Protein AF-A0A1Q7DY53-F1 (afdb_monomer)

Secondary structure (DSSP, 8-state):
-HHHHHHHHHHHHHS-SS--SSS----S-EEEEE--TTBTT-TTT---B-HHHHHHHHHHHHHHHTTS-EEEEE----SHHHHHHHHHHHHHHH-

Structure (mmCIF, N/CA/C/O backbone):
data_AF-A0A1Q7DY53-F1
#
_entry.id   AF-A0A1Q7DY53-F1
#
loop_
_atom_site.group_PDB
_atom_site.id
_atom_site.type_symbol
_atom_site.label_atom_id
_atom_site.label_alt_id
_atom_site.label_comp_id
_atom_site.label_asym_id
_atom_site.label_entity_id
_atom_site.label_seq_id
_atom_site.pdbx_PDB_ins_code
_atom_site.Cartn_x
_atom_site.Cartn_y
_atom_site.Cartn_z
_atom_site.occupancy
_atom_site.B_iso_or_equiv
_atom_site.auth_seq_id
_atom_site.auth_comp_id
_atom_site.auth_asym_id
_atom_site.auth_atom_id
_atom_site.pdbx_PDB_model_num
ATOM 1 N N . MET A 1 1 ? 14.558 6.561 2.929 1.00 60.69 1 MET A N 1
ATOM 2 C CA . MET A 1 1 ? 14.115 7.927 3.294 1.00 60.69 1 MET A CA 1
ATOM 3 C C . MET A 1 1 ? 12.596 7.978 3.316 1.00 60.69 1 MET A C 1
ATOM 5 O O . MET A 1 1 ? 12.049 8.094 4.397 1.00 60.69 1 MET A O 1
ATOM 9 N N . TYR A 1 2 ? 11.940 7.690 2.185 1.00 74.56 2 TYR A N 1
ATOM 10 C CA . TYR A 1 2 ? 10.478 7.681 2.013 1.00 74.56 2 TYR A CA 1
ATOM 11 C C . TYR A 1 2 ? 9.679 6.985 3.126 1.00 74.56 2 TYR A C 1
ATOM 13 O O . TYR A 1 2 ? 8.615 7.457 3.516 1.00 74.56 2 TYR A O 1
ATOM 21 N N . VAL A 1 3 ? 10.190 5.856 3.632 1.00 71.50 3 VAL A N 1
ATOM 22 C CA . VAL A 1 3 ? 9.439 4.972 4.527 1.00 71.50 3 VAL A CA 1
ATOM 23 C C . VAL A 1 3 ? 9.028 5.640 5.838 1.00 71.50 3 VAL A C 1
ATOM 25 O O . VAL A 1 3 ? 7.886 5.486 6.270 1.00 71.50 3 VAL A O 1
ATOM 28 N N . HIS A 1 4 ? 9.936 6.400 6.447 1.00 80.81 4 HIS A N 1
ATOM 29 C CA . HIS A 1 4 ? 9.664 7.081 7.711 1.00 80.81 4 HIS A CA 1
ATOM 30 C C . HIS A 1 4 ? 8.791 8.321 7.517 1.00 80.81 4 HIS A C 1
ATOM 32 O O . HIS A 1 4 ? 7.923 8.580 8.347 1.00 80.81 4 HIS A O 1
ATOM 38 N N . ASP A 1 5 ? 8.977 9.035 6.407 1.00 86.81 5 ASP A N 1
ATOM 39 C CA . ASP A 1 5 ? 8.268 10.285 6.132 1.00 86.81 5 ASP A CA 1
ATOM 40 C C . ASP A 1 5 ? 6.765 10.049 5.924 1.00 86.81 5 ASP A C 1
ATOM 42 O O . ASP A 1 5 ? 5.946 10.802 6.450 1.00 86.81 5 ASP A O 1
ATOM 46 N N . LEU A 1 6 ? 6.385 8.962 5.234 1.00 87.25 6 LEU A N 1
ATOM 47 C CA . LEU A 1 6 ? 4.973 8.604 5.050 1.00 87.25 6 LEU A CA 1
ATOM 48 C C . LEU A 1 6 ? 4.278 8.332 6.390 1.00 87.25 6 LEU A C 1
ATOM 50 O O . LEU A 1 6 ? 3.194 8.853 6.640 1.00 87.25 6 LEU A O 1
ATOM 54 N N . LEU A 1 7 ? 4.890 7.517 7.254 1.00 88.69 7 LEU A N 1
ATOM 55 C CA . LEU A 1 7 ? 4.283 7.162 8.537 1.00 88.69 7 LEU A CA 1
ATOM 56 C C . LEU A 1 7 ? 4.208 8.366 9.476 1.00 88.69 7 LEU A C 1
ATOM 58 O O . LEU A 1 7 ? 3.197 8.533 10.147 1.00 88.69 7 LEU A O 1
ATOM 62 N N . ALA A 1 8 ? 5.218 9.238 9.467 1.00 88.62 8 ALA A N 1
ATOM 63 C CA . ALA A 1 8 ? 5.171 10.488 10.217 1.00 88.62 8 ALA A CA 1
ATOM 64 C C . ALA A 1 8 ? 4.025 11.398 9.743 1.00 88.62 8 ALA A C 1
ATOM 66 O O . ALA A 1 8 ? 3.344 11.995 10.570 1.00 88.62 8 ALA A O 1
ATOM 67 N N . ALA A 1 9 ? 3.774 11.474 8.431 1.00 86.62 9 ALA A N 1
ATOM 68 C CA . ALA A 1 9 ? 2.647 12.231 7.889 1.00 86.62 9 ALA A CA 1
ATOM 69 C C . ALA A 1 9 ? 1.288 11.628 8.288 1.00 86.62 9 ALA A C 1
ATOM 71 O O . ALA A 1 9 ? 0.360 12.369 8.598 1.00 86.62 9 ALA A O 1
ATOM 72 N N . VAL A 1 10 ? 1.172 10.296 8.323 1.00 86.62 10 VAL A N 1
ATOM 73 C CA . VAL A 1 10 ? -0.034 9.604 8.812 1.00 86.62 10 VAL A CA 1
ATOM 74 C C . VAL A 1 10 ? -0.255 9.877 10.298 1.00 86.62 10 VAL A C 1
ATOM 76 O O . VAL A 1 10 ? -1.370 10.207 10.695 1.00 86.62 10 VAL A O 1
ATOM 79 N N . ASP A 1 11 ? 0.801 9.778 11.107 1.00 86.44 11 ASP A N 1
ATOM 80 C CA . ASP A 1 11 ? 0.744 10.039 12.545 1.00 86.44 11 ASP A CA 1
ATOM 81 C C . ASP A 1 11 ? 0.365 11.511 12.813 1.00 86.44 11 ASP A C 1
ATOM 83 O O . ASP A 1 11 ? -0.467 11.782 13.676 1.00 86.44 11 ASP A O 1
ATOM 87 N N . ALA A 1 12 ? 0.898 12.454 12.028 1.00 84.81 12 ALA A N 1
ATOM 88 C CA . ALA A 1 12 ? 0.529 13.868 12.095 1.00 84.81 12 ALA A CA 1
ATOM 89 C C . ALA A 1 12 ? -0.927 14.120 11.671 1.00 84.81 12 ALA A C 1
ATOM 91 O O . ALA A 1 12 ? -1.621 14.876 12.332 1.00 84.81 12 ALA A O 1
ATOM 92 N N . ALA A 1 13 ? -1.419 13.458 10.620 1.00 81.00 13 ALA A N 1
ATOM 93 C CA . ALA A 1 13 ? -2.814 13.585 10.191 1.00 81.00 13 ALA A CA 1
ATOM 94 C C . ALA A 1 13 ? -3.812 12.982 11.200 1.00 81.00 13 ALA A C 1
ATOM 96 O O . ALA A 1 13 ? -4.962 13.410 11.265 1.00 81.00 13 ALA A O 1
ATOM 97 N N . ALA A 1 14 ? -3.389 11.980 11.975 1.00 79.06 14 ALA A N 1
ATOM 98 C CA . ALA A 1 14 ? -4.182 11.398 13.057 1.00 79.06 14 ALA A CA 1
ATOM 99 C C . ALA A 1 14 ? -4.106 12.213 14.364 1.00 79.06 14 ALA A C 1
ATOM 101 O O . ALA A 1 14 ? -4.994 12.107 15.216 1.00 79.06 14 ALA A O 1
ATOM 102 N N . ALA A 1 15 ? -3.059 13.024 14.535 1.00 75.62 15 ALA A N 1
ATOM 103 C CA . ALA A 1 15 ? -2.945 13.977 15.626 1.00 75.62 15 ALA A CA 1
ATOM 104 C C . ALA A 1 15 ? -3.864 15.177 15.338 1.00 75.62 15 ALA A C 1
ATOM 106 O O . ALA A 1 15 ? -3.593 16.000 14.475 1.00 75.62 15 ALA A O 1
ATOM 107 N N . ASP A 1 16 ? -4.990 15.241 16.042 1.00 66.19 16 ASP A N 1
ATOM 108 C CA . ASP A 1 16 ? -5.969 16.327 15.944 1.00 66.19 16 ASP A CA 1
ATOM 109 C C . ASP A 1 16 ? -5.311 17.691 16.244 1.00 66.19 16 ASP A C 1
ATOM 111 O O . ASP A 1 16 ? -4.828 17.909 17.358 1.00 66.19 16 ASP A O 1
ATOM 115 N N . GLU A 1 17 ? -5.257 18.603 15.265 1.00 58.16 17 GLU A N 1
ATOM 116 C CA . GLU A 1 17 ? -4.734 19.965 15.470 1.00 58.16 17 GLU A CA 1
ATOM 117 C C . GLU A 1 17 ? -5.810 20.947 15.985 1.00 58.16 17 GLU A C 1
ATOM 119 O O . GLU A 1 17 ? -5.461 22.037 16.444 1.00 58.16 17 GLU A O 1
ATOM 124 N N . GLU A 1 18 ? -7.107 20.593 15.979 1.00 56.00 18 GLU A N 1
ATOM 125 C CA . GLU A 1 18 ? -8.198 21.572 16.166 1.00 56.00 18 GLU A CA 1
ATOM 126 C C . GLU A 1 18 ? -9.261 21.211 17.228 1.00 56.00 18 GLU A C 1
ATOM 128 O O . GLU A 1 18 ? -10.053 22.077 17.614 1.00 56.00 18 GLU A O 1
ATOM 133 N N . GLY A 1 19 ? -9.255 20.005 17.802 1.00 48.41 19 GLY A N 1
ATOM 134 C CA . GLY A 1 19 ? -10.163 19.602 18.882 1.00 48.41 19 GLY A CA 1
ATOM 135 C C . GLY A 1 19 ? -9.435 19.205 20.166 1.00 48.41 19 GLY A C 1
ATOM 136 O O . GLY A 1 19 ? -8.865 18.130 20.252 1.00 48.41 19 GLY A O 1
ATOM 137 N N . GLY A 1 20 ? -9.493 20.027 21.220 1.00 42.19 20 GLY A N 1
ATOM 138 C CA . GLY A 1 20 ? -8.872 19.769 22.536 1.00 42.19 20 GLY A CA 1
ATOM 139 C C . GLY A 1 20 ? -9.468 18.609 23.361 1.00 42.19 20 GLY A C 1
ATOM 140 O O . GLY A 1 20 ? -9.722 18.779 24.555 1.00 42.19 20 GLY A O 1
ATOM 141 N N . GLY A 1 21 ? -9.713 17.448 22.751 1.00 49.94 21 GLY A N 1
ATOM 142 C CA . GLY A 1 21 ? -10.045 16.183 23.402 1.00 49.94 21 GLY A CA 1
ATOM 143 C C . GLY A 1 21 ? -8.833 15.247 23.468 1.00 49.94 21 GLY A C 1
ATOM 144 O O . GLY A 1 21 ? -7.941 15.301 22.633 1.00 49.94 21 GLY A O 1
ATOM 145 N N . ALA A 1 22 ? -8.790 14.365 24.467 1.00 54.72 2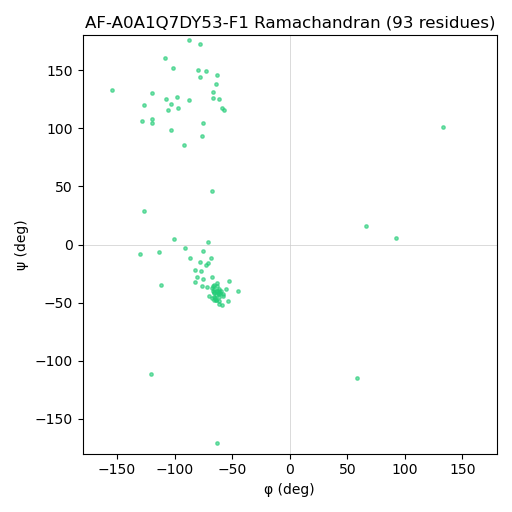2 ALA A N 1
ATOM 146 C CA . ALA A 1 22 ? -7.679 13.428 24.693 1.00 54.72 22 ALA A CA 1
ATOM 147 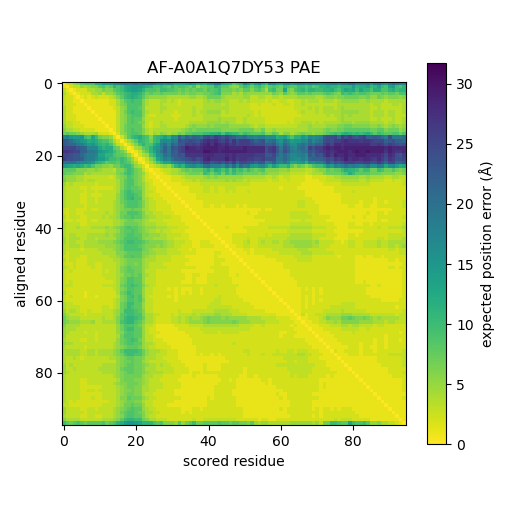C C . ALA A 1 22 ? -7.576 12.283 23.655 1.00 54.72 22 ALA A C 1
ATOM 149 O O . AL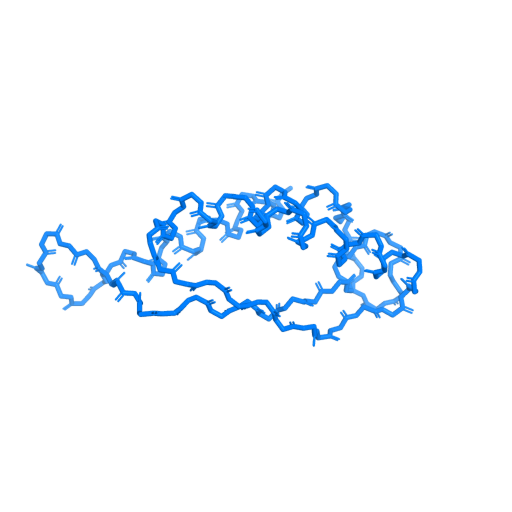A A 1 22 ? -6.712 11.417 23.781 1.00 54.72 22 ALA A O 1
ATOM 150 N N . ASP A 1 23 ? -8.450 12.277 22.650 1.00 61.03 23 ASP A N 1
ATOM 151 C CA . ASP A 1 23 ? -8.573 11.271 21.602 1.00 61.03 23 ASP A CA 1
ATOM 152 C C . ASP A 1 23 ? -8.549 12.005 20.258 1.00 61.03 23 ASP A C 1
ATOM 154 O O . ASP A 1 23 ? -9.522 12.678 19.934 1.00 61.03 23 ASP A O 1
ATOM 158 N N . GLY A 1 24 ? -7.445 11.919 19.509 1.00 70.50 24 GLY A N 1
ATOM 159 C CA . GLY A 1 24 ? -7.305 12.597 18.214 1.00 70.50 24 GLY A CA 1
ATOM 160 C C . GLY A 1 24 ? -8.302 12.127 17.139 1.00 70.50 24 GLY A C 1
ATOM 161 O O . GLY A 1 24 ? -9.220 11.350 17.415 1.00 70.50 24 GLY A O 1
ATOM 162 N N . TRP A 1 25 ? -8.120 12.559 15.886 1.00 78.12 25 TRP A N 1
ATOM 163 C CA . TRP A 1 25 ? -9.022 12.197 14.789 1.00 78.12 25 TRP A CA 1
ATOM 164 C C . TRP A 1 25 ? -9.045 10.676 14.567 1.00 78.12 25 TRP A C 1
ATOM 166 O O . TRP A 1 25 ? -8.012 10.036 14.364 1.00 78.12 25 TRP A O 1
ATOM 176 N N . ARG A 1 26 ? -10.244 10.081 14.603 1.00 81.50 26 ARG A N 1
ATOM 177 C CA . ARG A 1 26 ? -10.463 8.638 14.416 1.00 81.50 26 ARG A CA 1
ATOM 178 C C . ARG A 1 26 ? -11.364 8.396 13.201 1.00 81.50 26 ARG A C 1
ATOM 180 O O . ARG A 1 26 ? -12.569 8.612 13.314 1.00 81.50 26 ARG A O 1
ATOM 187 N N . PRO A 1 27 ? -10.820 7.956 12.054 1.00 86.69 27 PRO A N 1
ATOM 188 C CA . PRO A 1 27 ? -11.636 7.652 10.884 1.00 86.69 27 PRO A CA 1
ATOM 189 C C . PRO A 1 27 ? -12.447 6.365 11.065 1.00 86.69 27 PRO A C 1
ATOM 191 O O . PRO A 1 27 ? -11.979 5.406 11.675 1.00 86.69 27 PRO A O 1
ATOM 194 N N . ASP A 1 28 ? -13.621 6.305 10.435 1.00 93.06 28 ASP A N 1
ATOM 195 C CA . ASP A 1 28 ? -14.409 5.069 10.304 1.00 93.06 28 ASP A CA 1
ATOM 196 C C . ASP A 1 28 ? -13.868 4.127 9.210 1.00 93.06 28 ASP A C 1
ATOM 198 O O . ASP A 1 28 ? -14.255 2.962 9.138 1.00 93.06 28 ASP A O 1
ATOM 202 N N . LEU A 1 29 ? -12.992 4.629 8.332 1.00 92.38 29 LEU A N 1
ATOM 203 C CA . LEU A 1 29 ? -12.395 3.907 7.208 1.00 92.38 29 LEU A CA 1
ATOM 204 C C . LE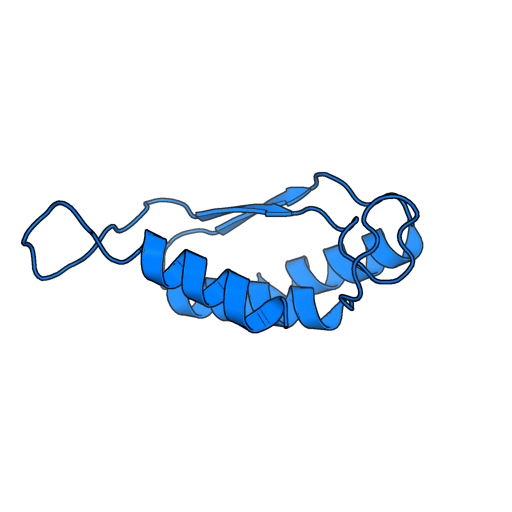U A 1 29 ? -11.046 4.533 6.834 1.00 92.38 29 LEU A C 1
ATOM 206 O O . LEU A 1 29 ? -10.965 5.744 6.632 1.00 92.38 29 LEU A O 1
ATOM 210 N N . LEU A 1 30 ? -10.015 3.706 6.649 1.00 92.31 30 LEU A N 1
ATOM 211 C CA . LEU A 1 30 ? -8.763 4.116 6.015 1.00 92.31 30 LEU A CA 1
ATOM 212 C C . LEU A 1 30 ? -8.780 3.730 4.531 1.00 92.31 30 LEU A C 1
ATOM 214 O O . LEU A 1 30 ? -8.820 2.548 4.181 1.00 92.31 30 LEU A O 1
ATOM 218 N N . LEU A 1 31 ? -8.716 4.732 3.657 1.00 94.88 31 LEU A N 1
ATOM 219 C CA . LEU A 1 31 ? -8.638 4.553 2.210 1.00 94.88 31 LEU A CA 1
ATOM 220 C C . LEU A 1 31 ? -7.202 4.795 1.732 1.00 94.88 31 LEU A C 1
ATOM 222 O O . LEU A 1 31 ? -6.671 5.887 1.917 1.00 94.88 31 LEU A O 1
ATOM 226 N N . ILE A 1 32 ? -6.580 3.797 1.105 1.00 94.00 32 ILE A N 1
ATOM 227 C CA . ILE A 1 32 ? -5.218 3.897 0.568 1.00 94.00 32 ILE A CA 1
ATOM 228 C C . ILE A 1 32 ? -5.298 4.001 -0.954 1.00 94.00 32 ILE A C 1
ATOM 230 O O . ILE A 1 32 ? -5.708 3.054 -1.622 1.00 94.00 32 ILE A O 1
ATOM 234 N N . SER A 1 33 ? -4.870 5.137 -1.499 1.00 96.06 33 SER A N 1
ATOM 235 C CA . SER A 1 33 ? -4.607 5.311 -2.932 1.00 96.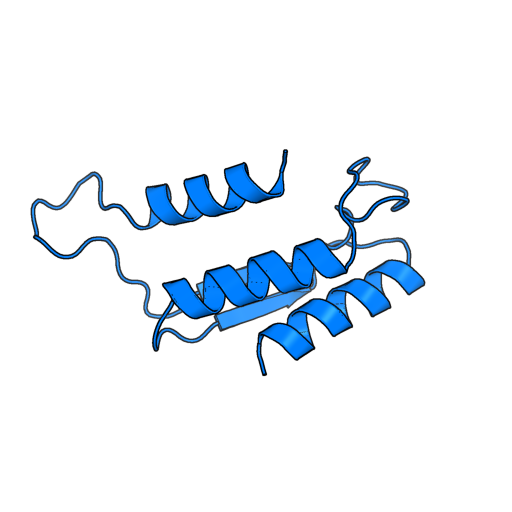06 33 SER A CA 1
ATOM 236 C C . SER A 1 33 ? -3.265 4.626 -3.241 1.00 96.06 33 SER A C 1
ATOM 238 O O . SER A 1 33 ? -2.192 5.169 -2.982 1.00 96.06 33 SER A O 1
ATOM 240 N N . ALA A 1 34 ? -3.318 3.357 -3.655 1.00 96.44 34 ALA A N 1
ATOM 241 C CA . ALA A 1 34 ? -2.168 2.462 -3.760 1.00 96.44 34 ALA A CA 1
ATOM 242 C C . ALA A 1 34 ? -1.542 2.524 -5.164 1.00 96.44 34 ALA A C 1
ATOM 244 O O . ALA A 1 34 ? -1.852 1.716 -6.046 1.00 96.44 34 ALA A O 1
ATOM 245 N N . GLY A 1 35 ? -0.652 3.501 -5.356 1.00 97.44 35 GLY A N 1
ATOM 246 C CA . GLY A 1 35 ? 0.186 3.644 -6.548 1.00 97.44 35 GLY A CA 1
ATOM 247 C C . GLY A 1 35 ? 1.504 2.868 -6.443 1.00 97.44 35 GLY A C 1
ATOM 248 O O . GLY A 1 35 ? 2.295 3.069 -5.521 1.00 97.44 35 GLY A O 1
ATOM 249 N N . PHE A 1 36 ? 1.757 1.994 -7.417 1.00 98.06 36 PHE A N 1
ATOM 250 C CA . PHE A 1 36 ? 2.965 1.163 -7.514 1.00 98.06 36 PHE A CA 1
ATOM 251 C C . PHE A 1 36 ? 4.002 1.713 -8.498 1.00 98.06 36 PHE A C 1
ATOM 253 O O . PHE A 1 36 ? 5.034 1.084 -8.724 1.00 98.06 36 PHE A O 1
ATOM 260 N N . ASP A 1 37 ? 3.757 2.894 -9.062 1.00 97.75 37 ASP A N 1
ATOM 261 C CA . ASP A 1 37 ? 4.743 3.647 -9.843 1.00 97.75 37 ASP A CA 1
ATOM 262 C C . ASP A 1 37 ? 5.895 4.187 -8.984 1.00 97.75 37 ASP A C 1
ATOM 264 O O . ASP A 1 37 ? 6.948 4.562 -9.489 1.00 97.75 37 ASP A O 1
ATOM 268 N N . SER A 1 38 ? 5.737 4.129 -7.665 1.00 95.94 38 SER A N 1
ATOM 269 C CA . SER A 1 38 ? 6.777 4.391 -6.679 1.00 95.94 38 SER A CA 1
ATOM 270 C C . SER A 1 38 ? 7.815 3.261 -6.528 1.00 95.94 38 SER A C 1
ATOM 272 O O . SER A 1 38 ? 8.812 3.432 -5.823 1.00 95.94 38 SER A O 1
ATOM 274 N N . LEU A 1 39 ? 7.631 2.114 -7.194 1.00 97.19 39 LEU A N 1
ATOM 275 C CA . LEU A 1 39 ? 8.590 1.008 -7.155 1.00 97.19 39 LEU A CA 1
ATOM 276 C C . LEU A 1 39 ? 9.813 1.253 -8.057 1.00 97.19 39 LEU A C 1
ATOM 278 O O . LEU A 1 39 ? 9.713 1.796 -9.158 1.00 97.19 39 LEU A O 1
ATOM 282 N N . ALA A 1 40 ? 10.979 0.796 -7.601 1.00 97.38 40 ALA A N 1
ATOM 283 C CA . ALA A 1 40 ? 12.261 0.944 -8.268 1.00 97.38 40 ALA A CA 1
ATOM 284 C C . ALA A 1 40 ? 12.238 0.298 -9.660 1.00 97.38 40 ALA A C 1
ATOM 286 O O . ALA A 1 40 ? 12.069 -0.912 -9.817 1.00 97.38 40 ALA A O 1
ATOM 287 N N . GLY A 1 41 ? 12.436 1.119 -10.692 1.00 96.69 41 GLY A N 1
ATOM 288 C CA . GLY A 1 41 ? 12.406 0.680 -12.088 1.00 96.69 41 GLY A CA 1
ATOM 289 C C . GLY A 1 41 ? 11.039 0.793 -12.768 1.00 96.69 41 GLY A C 1
ATOM 290 O O . GLY A 1 41 ? 10.910 0.363 -13.916 1.00 96.69 41 GLY A O 1
ATOM 291 N N . ASP A 1 42 ? 10.032 1.375 -12.114 1.00 98.12 42 ASP A N 1
ATOM 292 C CA . ASP A 1 42 ? 8.860 1.883 -12.826 1.00 98.12 42 ASP A CA 1
ATOM 293 C C . ASP A 1 42 ? 9.253 3.033 -13.782 1.00 98.12 42 ASP A C 1
ATOM 295 O O . ASP A 1 42 ? 10.076 3.881 -13.418 1.00 98.12 42 ASP A O 1
ATOM 299 N N . PRO A 1 43 ? 8.709 3.084 -15.015 1.00 97.62 43 PRO A N 1
ATOM 300 C CA . PRO A 1 43 ? 9.111 4.080 -16.007 1.00 97.62 43 PRO A CA 1
ATOM 301 C C . PRO A 1 43 ? 8.657 5.517 -15.708 1.00 97.62 43 PRO A C 1
ATOM 303 O O . PRO A 1 43 ? 9.177 6.426 -16.357 1.00 97.62 43 PRO A O 1
ATOM 306 N N . LEU A 1 44 ? 7.697 5.746 -14.800 1.00 97.69 44 LEU A N 1
ATOM 307 C CA . LEU A 1 44 ? 7.122 7.077 -14.563 1.00 97.69 44 LEU A CA 1
ATOM 308 C C . LEU A 1 44 ? 7.461 7.677 -13.193 1.00 97.69 44 LEU A C 1
ATOM 310 O O . LEU A 1 44 ? 7.628 8.893 -13.114 1.00 97.69 44 LEU A O 1
ATOM 314 N N . GLY A 1 45 ? 7.577 6.879 -12.126 1.00 95.19 45 GLY A N 1
ATOM 315 C CA . GLY A 1 45 ? 7.699 7.448 -10.777 1.00 95.19 45 GLY A CA 1
ATOM 316 C C . GLY A 1 45 ? 9.103 7.898 -10.366 1.00 95.19 45 GLY A C 1
ATOM 317 O O . GLY A 1 45 ? 9.234 8.863 -9.619 1.00 95.19 45 GLY A O 1
ATOM 318 N N . GLY A 1 46 ? 10.168 7.235 -10.833 1.00 94.44 46 GLY A N 1
ATOM 319 C CA . GLY A 1 46 ? 11.553 7.626 -10.511 1.00 94.44 46 GLY A CA 1
ATOM 320 C C . GLY A 1 46 ? 11.960 7.459 -9.036 1.00 94.44 46 GLY A C 1
ATOM 321 O O . GLY A 1 46 ? 12.967 8.021 -8.605 1.00 94.44 46 GLY A O 1
ATOM 322 N N . PHE A 1 47 ? 11.187 6.695 -8.264 1.00 95.12 47 PHE A N 1
ATOM 323 C CA . PHE A 1 47 ? 11.463 6.346 -6.871 1.00 95.12 47 PHE A CA 1
ATOM 324 C C . PHE A 1 47 ? 12.332 5.081 -6.768 1.00 95.12 47 PHE A C 1
ATOM 326 O O . PHE A 1 47 ? 12.661 4.438 -7.766 1.00 95.12 47 PHE A O 1
ATOM 333 N N . THR A 1 48 ? 12.714 4.723 -5.540 1.00 95.69 48 THR A N 1
ATOM 334 C CA . THR A 1 48 ? 13.580 3.567 -5.255 1.00 95.69 48 THR A CA 1
ATOM 335 C C . THR A 1 48 ? 12.967 2.606 -4.233 1.00 95.69 48 THR A C 1
ATOM 337 O O . THR A 1 48 ? 13.708 2.019 -3.447 1.00 95.69 48 THR A O 1
ATOM 340 N N . LEU A 1 49 ? 11.636 2.518 -4.159 1.00 95.69 49 LEU A N 1
ATOM 341 C CA . LEU A 1 49 ? 10.978 1.592 -3.234 1.00 95.69 49 LEU A CA 1
ATOM 342 C C . LEU A 1 49 ? 10.975 0.177 -3.790 1.00 95.69 49 LEU A C 1
ATOM 344 O O . LEU A 1 49 ? 10.861 -0.028 -4.994 1.00 95.69 49 LEU A O 1
ATOM 348 N N . GLU A 1 50 ? 11.000 -0.797 -2.903 1.00 96.31 50 GLU A N 1
ATOM 349 C CA . GLU A 1 50 ? 10.862 -2.204 -3.249 1.00 96.31 50 GLU A CA 1
ATOM 350 C C . GLU A 1 50 ? 9.486 -2.734 -2.800 1.00 96.31 50 GLU A C 1
ATOM 352 O O . GLU A 1 50 ? 8.829 -2.136 -1.940 1.00 96.31 50 GLU A O 1
ATOM 357 N N . PRO A 1 51 ? 8.993 -3.855 -3.357 1.00 97.06 51 PRO A N 1
ATOM 358 C CA . PRO A 1 51 ? 7.731 -4.457 -2.921 1.00 97.06 51 PRO A CA 1
ATOM 359 C C . PRO A 1 51 ? 7.654 -4.713 -1.405 1.00 97.06 51 PRO A C 1
ATOM 361 O O . PRO A 1 51 ? 6.576 -4.633 -0.816 1.00 97.06 51 PRO A O 1
ATOM 364 N N . GLU A 1 52 ? 8.784 -4.994 -0.759 1.00 96.62 52 GLU A N 1
ATOM 365 C CA . GLU A 1 52 ? 8.900 -5.164 0.690 1.00 96.62 52 GLU A CA 1
ATOM 366 C C . GLU A 1 52 ? 8.548 -3.884 1.467 1.00 96.62 52 GLU A C 1
ATOM 368 O O . GLU A 1 52 ? 7.939 -3.978 2.536 1.00 96.62 52 GLU A O 1
ATOM 373 N N . ASP A 1 53 ? 8.836 -2.698 0.921 1.00 95.94 53 ASP A N 1
ATOM 374 C CA . ASP A 1 53 ? 8.461 -1.419 1.536 1.00 95.94 53 ASP A CA 1
ATOM 375 C C . ASP A 1 53 ? 6.932 -1.246 1.559 1.00 95.94 53 ASP A C 1
ATOM 377 O O . ASP A 1 53 ? 6.366 -0.752 2.537 1.00 95.94 53 ASP A O 1
ATOM 381 N N . MET A 1 54 ? 6.236 -1.741 0.527 1.00 95.69 54 MET A N 1
ATOM 382 C CA . MET A 1 54 ? 4.767 -1.731 0.468 1.00 95.69 54 MET A CA 1
ATOM 383 C C . MET A 1 54 ? 4.154 -2.624 1.547 1.00 95.69 54 MET A C 1
ATOM 385 O O . MET 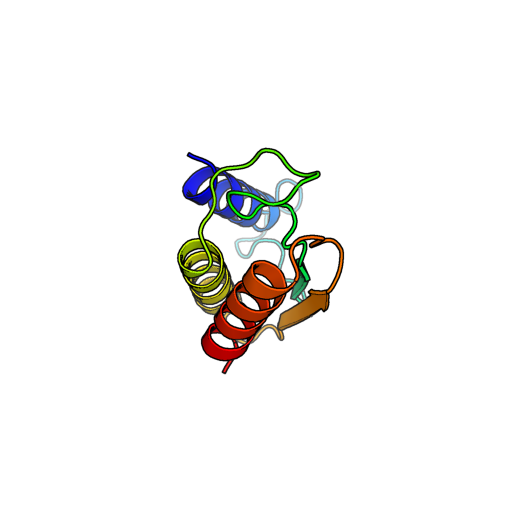A 1 54 ? 3.171 -2.242 2.190 1.00 95.69 54 MET A O 1
ATOM 389 N N . ALA A 1 55 ? 4.739 -3.805 1.774 1.00 96.38 55 ALA A N 1
ATOM 390 C CA . ALA A 1 55 ? 4.323 -4.684 2.864 1.00 96.38 55 ALA A CA 1
ATOM 391 C C . ALA A 1 55 ? 4.571 -4.030 4.230 1.00 96.38 55 ALA A C 1
ATOM 393 O O . ALA A 1 55 ? 3.695 -4.084 5.098 1.00 96.38 55 ALA A O 1
ATOM 394 N N . PHE A 1 56 ? 5.731 -3.389 4.409 1.00 96.00 56 PHE A N 1
ATOM 395 C CA . PHE A 1 56 ? 6.078 -2.692 5.645 1.00 96.00 56 PHE A CA 1
ATOM 396 C C . PHE A 1 56 ? 5.066 -1.588 5.968 1.00 96.00 56 PHE A C 1
ATOM 398 O O . PHE A 1 56 ? 4.485 -1.590 7.053 1.00 96.00 56 PHE A O 1
ATOM 405 N N . TRP A 1 57 ? 4.787 -0.691 5.019 1.00 95.31 57 TRP A N 1
ATOM 406 C CA . TRP A 1 57 ? 3.807 0.376 5.216 1.00 95.31 57 TRP A CA 1
ATOM 407 C C . TRP A 1 57 ? 2.409 -0.147 5.488 1.00 95.31 57 TRP A C 1
ATOM 409 O O . TRP A 1 57 ? 1.756 0.315 6.417 1.00 95.31 57 TRP A O 1
ATOM 419 N N . THR A 1 58 ? 1.958 -1.132 4.717 1.00 95.56 58 THR A N 1
ATOM 420 C CA . THR A 1 58 ? 0.613 -1.691 4.883 1.00 95.56 58 THR A CA 1
ATOM 421 C C . THR A 1 58 ? 0.447 -2.331 6.263 1.00 95.56 58 THR A C 1
ATOM 423 O O . THR A 1 58 ? -0.564 -2.112 6.927 1.00 95.56 58 THR A O 1
ATOM 426 N N . THR A 1 59 ? 1.466 -3.055 6.739 1.00 95.88 59 THR A N 1
ATOM 427 C CA . THR A 1 59 ? 1.475 -3.638 8.090 1.00 95.88 59 THR A CA 1
ATOM 428 C C . THR A 1 59 ? 1.454 -2.543 9.157 1.00 95.88 59 THR A C 1
ATOM 430 O O . THR A 1 59 ? 0.627 -2.576 10.065 1.00 95.88 59 THR A O 1
ATOM 433 N N . ALA A 1 60 ? 2.308 -1.530 9.009 1.00 94.75 60 ALA A N 1
ATOM 434 C CA . ALA A 1 60 ? 2.412 -0.414 9.942 1.00 94.75 60 ALA A CA 1
ATOM 435 C C . ALA A 1 60 ? 1.123 0.426 10.019 1.00 94.75 60 ALA A C 1
ATOM 437 O O . ALA A 1 60 ? 0.770 0.912 11.096 1.00 94.75 60 ALA A O 1
ATOM 438 N N . LEU A 1 61 ? 0.417 0.595 8.897 1.00 93.06 61 LEU A N 1
ATOM 439 C CA . LEU A 1 61 ? -0.904 1.223 8.842 1.00 93.06 61 LEU A CA 1
ATOM 440 C C . LEU A 1 61 ? -1.948 0.356 9.544 1.00 93.06 61 LEU A C 1
ATOM 442 O O . LEU A 1 61 ? -2.685 0.864 10.379 1.00 93.06 61 LEU A O 1
ATOM 446 N N . ARG A 1 62 ? -1.963 -0.957 9.288 1.00 93.00 62 ARG A N 1
ATOM 447 C CA . ARG A 1 62 ? -2.874 -1.903 9.950 1.00 93.00 62 ARG A CA 1
ATOM 448 C C . ARG A 1 62 ? -2.729 -1.897 11.468 1.00 93.00 62 ARG A C 1
ATOM 450 O O . ARG A 1 62 ? -3.733 -1.879 12.173 1.00 93.00 62 ARG A O 1
ATOM 457 N N . GLU A 1 63 ? -1.500 -1.851 11.969 1.00 92.25 63 GLU A N 1
ATOM 458 C CA . GLU A 1 63 ? -1.223 -1.741 13.404 1.00 92.25 63 GLU A CA 1
ATOM 459 C C . GLU A 1 63 ? -1.750 -0.427 14.002 1.00 92.25 63 GLU A C 1
ATOM 461 O O . GLU A 1 63 ? -2.327 -0.437 15.089 1.00 92.25 63 GLU A O 1
ATOM 466 N N . ARG A 1 64 ? -1.610 0.693 13.282 1.00 88.75 64 ARG A N 1
ATOM 467 C CA . ARG A 1 64 ? -2.112 2.015 13.704 1.00 88.75 64 ARG A CA 1
ATOM 468 C C . ARG A 1 64 ? -3.631 2.130 13.640 1.00 88.75 64 ARG A C 1
ATOM 470 O O . ARG A 1 64 ? -4.233 2.787 14.483 1.00 88.75 64 ARG A O 1
ATOM 477 N N . SER A 1 65 ? -4.251 1.509 12.640 1.00 88.44 65 SER A N 1
ATOM 478 C CA . SER A 1 65 ? -5.693 1.589 12.391 1.00 88.44 65 SER A CA 1
ATOM 479 C C . SER A 1 65 ? -6.526 0.794 13.399 1.00 88.44 65 SER A C 1
ATOM 481 O O . SER A 1 65 ? -7.721 1.046 13.533 1.00 88.44 65 SER A O 1
ATOM 483 N N . GLY A 1 66 ? -5.934 -0.147 14.141 1.00 88.81 66 GLY A N 1
ATOM 484 C CA . GLY A 1 66 ? -6.663 -0.949 15.123 1.00 88.81 66 GLY A CA 1
ATOM 485 C C . GLY A 1 66 ? -7.819 -1.719 14.476 1.00 88.81 66 GLY A C 1
ATOM 486 O O . GLY A 1 66 ? -7.596 -2.604 13.655 1.00 88.81 66 GLY A O 1
ATOM 487 N N . SER A 1 67 ? -9.061 -1.395 14.850 1.00 90.56 67 SER A N 1
ATOM 488 C CA . SER A 1 67 ? -10.272 -1.999 14.270 1.00 90.56 67 SER A CA 1
ATOM 489 C C . SER A 1 67 ? -10.838 -1.246 13.063 1.00 90.56 67 SER A C 1
ATOM 491 O O . SER A 1 67 ? -11.854 -1.674 12.517 1.00 90.56 67 SER A O 1
ATOM 493 N N . VAL A 1 68 ? -10.246 -0.113 12.677 1.00 92.44 68 VAL A N 1
ATOM 494 C CA . VAL A 1 68 ? -10.706 0.672 11.528 1.00 92.44 68 VAL A CA 1
ATOM 495 C C . VAL A 1 68 ? -10.465 -0.141 10.249 1.00 92.44 68 VAL A C 1
ATOM 497 O O . VAL A 1 68 ? -9.341 -0.595 10.023 1.00 92.44 68 VAL A O 1
ATOM 500 N N . PRO A 1 69 ? -11.493 -0.364 9.410 1.00 95.00 69 PRO A N 1
ATOM 501 C CA . PRO A 1 69 ? -11.335 -1.087 8.157 1.00 95.00 69 PRO A CA 1
ATOM 502 C C . PRO A 1 69 ? -10.388 -0.346 7.211 1.00 95.00 69 PRO A C 1
ATOM 504 O O . PRO A 1 69 ? -10.365 0.884 7.164 1.00 95.00 69 PRO A O 1
ATOM 507 N N . ILE A 1 70 ? -9.632 -1.112 6.426 1.00 95.69 70 ILE A N 1
ATOM 508 C CA . ILE A 1 70 ? -8.668 -0.589 5.456 1.00 95.69 70 ILE A CA 1
ATOM 509 C C . ILE A 1 70 ? -9.062 -1.071 4.069 1.00 95.69 70 ILE A C 1
ATOM 511 O O . ILE A 1 70 ? -9.286 -2.264 3.858 1.00 95.69 70 ILE A O 1
ATOM 515 N N . VAL A 1 71 ? -9.119 -0.146 3.116 1.00 96.69 71 VAL 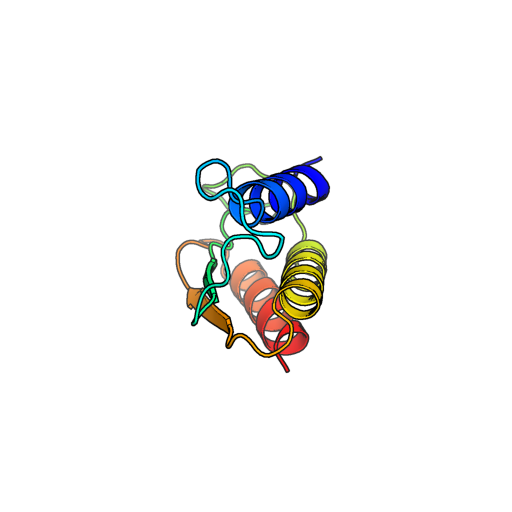A N 1
ATOM 516 C CA . VAL A 1 71 ? -9.370 -0.444 1.707 1.00 96.69 71 VAL A CA 1
ATOM 517 C C . VAL A 1 71 ? -8.259 0.184 0.878 1.00 96.69 71 VAL A C 1
ATOM 519 O O . VAL A 1 71 ? -8.075 1.398 0.896 1.00 96.69 71 VAL A O 1
ATOM 522 N N . ALA A 1 72 ? -7.524 -0.645 0.139 1.00 97.06 72 ALA A N 1
ATOM 523 C CA . ALA A 1 72 ? -6.525 -0.196 -0.823 1.00 97.06 72 ALA A CA 1
ATOM 524 C C . ALA A 1 72 ? -7.113 -0.204 -2.240 1.00 97.06 72 ALA A C 1
ATOM 526 O O . ALA A 1 72 ? -7.651 -1.220 -2.684 1.00 97.06 72 ALA A O 1
ATOM 527 N N . LEU A 1 73 ? -7.009 0.922 -2.943 1.00 97.81 73 LEU A N 1
ATOM 528 C CA . LEU A 1 73 ? -7.453 1.090 -4.323 1.00 97.81 73 LEU A CA 1
ATOM 529 C C . LEU A 1 73 ? -6.227 1.159 -5.217 1.00 97.81 73 LEU A C 1
ATOM 531 O O . LEU A 1 73 ? -5.340 1.970 -4.978 1.00 97.81 73 LEU A O 1
ATOM 535 N N . LEU A 1 74 ? -6.178 0.298 -6.232 1.00 97.94 74 LEU A N 1
ATOM 536 C CA . LEU A 1 74 ? -5.114 0.329 -7.227 1.00 97.94 74 LEU A CA 1
ATOM 537 C C . LEU A 1 74 ? -5.201 1.614 -8.058 1.00 97.94 74 LEU A C 1
ATOM 539 O O . LEU A 1 74 ? -6.260 1.913 -8.605 1.00 97.94 74 LEU A O 1
ATOM 543 N N . GLU A 1 75 ? -4.067 2.297 -8.194 1.00 97.75 75 GLU A N 1
ATOM 544 C CA . GLU A 1 75 ? -3.924 3.532 -8.970 1.00 97.75 75 GLU A CA 1
ATOM 545 C C . GLU A 1 75 ? -2.874 3.345 -10.082 1.00 97.75 75 GLU A C 1
ATOM 547 O O . GLU A 1 75 ? -3.094 2.590 -11.030 1.00 97.75 75 GLU A O 1
ATOM 552 N N . GLY A 1 76 ? -1.721 4.014 -9.965 1.00 97.00 76 GLY A N 1
ATOM 553 C CA . GLY A 1 76 ? -0.581 3.900 -10.872 1.00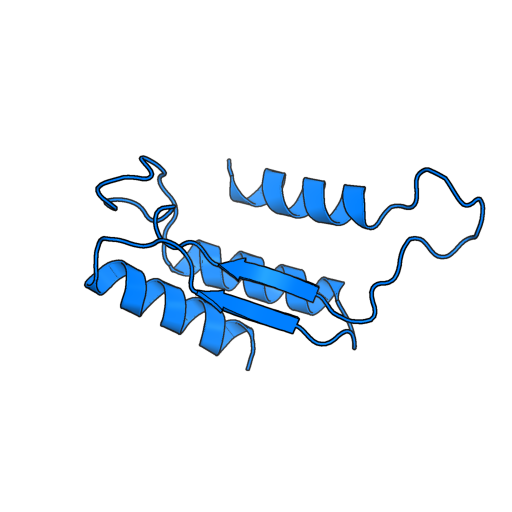 97.00 76 GLY A CA 1
ATOM 554 C C . GLY A 1 76 ? 0.263 2.640 -10.654 1.00 97.00 76 GLY A C 1
ATOM 555 O O . GLY A 1 76 ? 0.088 1.888 -9.694 1.00 97.00 76 GLY A O 1
ATOM 556 N N . GLY A 1 77 ? 1.216 2.422 -11.557 1.00 98.12 77 GLY A N 1
ATOM 557 C CA . GLY A 1 77 ? 2.058 1.227 -11.611 1.00 98.12 77 GLY A CA 1
ATOM 558 C C . GLY A 1 77 ? 2.112 0.700 -13.036 1.00 98.12 77 GLY A C 1
ATOM 559 O O . GLY A 1 77 ? 1.187 0.048 -13.515 1.00 98.12 77 GLY A O 1
ATOM 560 N N . TYR A 1 78 ? 3.201 1.000 -13.729 1.00 98.12 78 TYR A N 1
ATOM 561 C CA . TYR A 1 78 ? 3.302 0.872 -15.183 1.00 98.12 78 TYR A CA 1
ATOM 562 C C . TYR A 1 78 ? 4.299 -0.209 -15.605 1.00 98.12 78 TYR A C 1
ATOM 564 O O . TYR A 1 78 ? 4.373 -0.577 -16.780 1.00 98.12 78 TYR A O 1
ATOM 572 N N . ARG A 1 79 ? 5.026 -0.784 -14.641 1.00 97.81 79 ARG A N 1
ATOM 573 C CA . ARG A 1 79 ? 5.890 -1.952 -14.826 1.00 97.81 79 ARG A CA 1
ATOM 574 C C . ARG A 1 79 ? 5.212 -3.207 -14.267 1.00 97.81 79 ARG A C 1
ATOM 576 O O . ARG A 1 79 ? 5.247 -3.466 -13.069 1.00 97.81 79 ARG A O 1
ATOM 583 N N . LEU A 1 80 ? 4.585 -3.991 -15.147 1.00 98.25 80 LEU A N 1
ATOM 584 C CA . LEU A 1 80 ? 3.605 -5.027 -14.775 1.00 98.25 80 LEU A CA 1
ATOM 585 C C . LEU A 1 80 ? 4.097 -6.079 -13.770 1.00 98.25 80 LEU A C 1
ATOM 587 O O . LEU A 1 80 ? 3.326 -6.497 -12.908 1.00 98.25 80 LEU A O 1
ATOM 591 N N . ASP A 1 81 ? 5.351 -6.523 -13.853 1.00 98.06 81 ASP A N 1
ATOM 592 C CA . ASP A 1 81 ? 5.860 -7.516 -12.906 1.00 98.06 81 ASP A CA 1
ATOM 593 C C . ASP A 1 81 ? 6.160 -6.919 -11.519 1.00 98.06 81 ASP A C 1
ATOM 595 O O . ASP A 1 81 ? 5.932 -7.602 -10.519 1.00 98.06 81 ASP A O 1
ATOM 599 N N . LEU A 1 82 ? 6.536 -5.633 -11.430 1.00 98.00 82 LEU A N 1
ATOM 600 C CA . LEU A 1 82 ? 6.576 -4.916 -10.144 1.00 98.00 82 LEU A CA 1
ATOM 601 C C . LEU A 1 82 ? 5.192 -4.660 -9.599 1.00 98.00 82 LEU A C 1
ATOM 603 O O . LEU A 1 82 ? 4.972 -4.889 -8.417 1.00 98.00 82 LEU A O 1
ATOM 607 N N . LEU A 1 83 ? 4.262 -4.222 -10.447 1.00 98.44 83 LEU A N 1
ATOM 608 C CA . LEU A 1 83 ? 2.878 -4.017 -10.048 1.00 98.44 83 LEU A CA 1
ATOM 609 C C . LEU A 1 83 ? 2.321 -5.297 -9.409 1.00 98.44 83 LEU A C 1
ATOM 611 O O . LEU A 1 83 ? 1.784 -5.260 -8.305 1.00 98.44 83 LEU A O 1
ATOM 615 N N . ALA A 1 84 ? 2.517 -6.450 -10.053 1.00 98.56 84 ALA A N 1
ATOM 616 C CA . ALA A 1 84 ? 2.095 -7.735 -9.508 1.00 98.56 84 ALA A CA 1
ATOM 617 C C . ALA A 1 84 ? 2.780 -8.064 -8.167 1.00 98.56 84 ALA A C 1
ATOM 619 O O . ALA A 1 84 ? 2.128 -8.564 -7.245 1.00 98.56 84 ALA A O 1
ATOM 620 N N . ALA A 1 85 ? 4.082 -7.792 -8.039 1.00 98.44 85 ALA A N 1
ATOM 621 C CA . ALA A 1 85 ? 4.821 -8.012 -6.798 1.00 98.44 85 ALA A CA 1
ATOM 622 C C . ALA A 1 85 ? 4.335 -7.100 -5.658 1.00 98.44 85 ALA A C 1
ATOM 624 O O . ALA A 1 85 ? 4.089 -7.595 -4.557 1.00 98.44 85 ALA A O 1
ATOM 625 N N . GLY A 1 86 ? 4.136 -5.811 -5.937 1.00 98.25 86 GLY A N 1
ATOM 626 C CA . GLY A 1 86 ? 3.652 -4.807 -4.994 1.00 98.25 86 GLY A CA 1
ATOM 627 C C . GLY A 1 86 ? 2.219 -5.072 -4.541 1.00 98.25 86 GLY A C 1
ATOM 628 O O . GLY A 1 86 ? 1.961 -5.131 -3.342 1.00 98.25 86 GLY A O 1
ATOM 629 N N . VAL A 1 87 ? 1.294 -5.344 -5.469 1.00 98.31 87 VAL A N 1
ATOM 630 C CA . VAL A 1 87 ? -0.093 -5.713 -5.128 1.00 98.31 87 VAL A CA 1
ATOM 631 C C . VAL A 1 87 ? -0.113 -6.951 -4.234 1.00 98.31 87 VAL A C 1
ATOM 633 O O . VAL A 1 87 ? -0.811 -6.981 -3.222 1.00 98.31 87 VAL A O 1
ATOM 636 N N . ARG A 1 88 ? 0.692 -7.971 -4.557 1.00 98.50 88 ARG A N 1
ATOM 637 C CA . ARG A 1 88 ? 0.809 -9.175 -3.726 1.00 98.50 88 ARG A CA 1
ATOM 638 C C . ARG A 1 88 ? 1.338 -8.859 -2.326 1.00 98.50 88 ARG A C 1
ATOM 640 O O . ARG A 1 88 ? 0.885 -9.491 -1.375 1.00 98.50 88 ARG A O 1
ATOM 6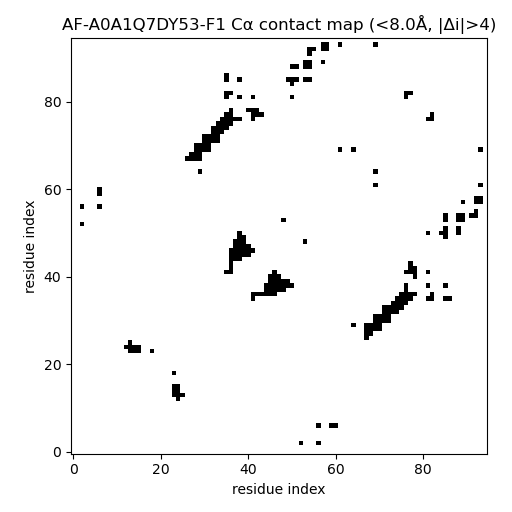47 N N . ALA A 1 89 ? 2.288 -7.936 -2.202 1.00 98.31 89 ALA A N 1
ATOM 648 C CA . ALA A 1 89 ? 2.827 -7.502 -0.917 1.00 98.31 89 ALA A CA 1
ATOM 649 C C . ALA A 1 89 ? 1.747 -6.820 -0.058 1.00 98.31 89 ALA A C 1
ATOM 651 O O . ALA A 1 89 ? 1.539 -7.227 1.084 1.00 98.31 89 ALA A O 1
ATOM 652 N N . VAL A 1 90 ? 0.987 -5.883 -0.636 1.00 98.12 90 VAL A N 1
ATOM 653 C CA . VAL A 1 90 ? -0.124 -5.188 0.041 1.00 98.12 90 VAL A CA 1
ATOM 654 C C . VAL A 1 90 ? -1.219 -6.167 0.468 1.00 98.12 90 VAL A C 1
ATOM 656 O O . VAL A 1 90 ? -1.592 -6.202 1.636 1.00 98.12 90 VAL A O 1
ATOM 659 N N . VAL A 1 91 ? -1.705 -7.022 -0.438 1.00 97.81 91 VAL A N 1
ATOM 660 C CA . VAL A 1 91 ? -2.777 -7.986 -0.123 1.00 97.81 91 VAL A CA 1
ATOM 661 C C . VAL A 1 91 ? -2.365 -8.943 0.997 1.00 97.81 91 VAL A C 1
ATOM 663 O O . VAL A 1 91 ? -3.173 -9.244 1.870 1.00 97.81 91 VAL A O 1
ATOM 666 N N . ARG A 1 92 ? -1.107 -9.406 1.008 1.00 98.00 92 ARG A N 1
ATOM 667 C CA . ARG A 1 92 ? -0.592 -10.264 2.088 1.00 98.00 92 ARG A CA 1
ATOM 668 C C . ARG A 1 92 ? -0.495 -9.540 3.425 1.00 98.00 92 ARG A C 1
ATOM 670 O O . ARG A 1 92 ? -0.706 -10.183 4.440 1.00 98.00 92 ARG A O 1
ATOM 677 N N . ALA A 1 93 ? -0.158 -8.254 3.421 1.00 97.00 93 ALA A N 1
ATOM 678 C CA . ALA A 1 93 ? -0.061 -7.450 4.636 1.00 97.00 93 ALA A CA 1
ATOM 679 C C . ALA A 1 93 ? -1.437 -7.027 5.194 1.00 97.00 93 ALA A C 1
ATOM 681 O O . ALA A 1 93 ? -1.550 -6.730 6.381 1.00 97.00 93 ALA A O 1
ATOM 682 N N . LEU A 1 94 ? -2.481 -7.003 4.356 1.00 94.25 94 LEU A N 1
ATOM 683 C CA . LEU A 1 94 ? -3.862 -6.751 4.786 1.00 94.25 94 LEU A CA 1
ATOM 684 C C . LEU A 1 94 ? -4.556 -7.989 5.380 1.00 94.25 94 LEU A C 1
ATOM 686 O O . LEU A 1 94 ? -5.464 -7.823 6.198 1.00 94.25 94 LEU A O 1
ATOM 690 N N . ALA A 1 95 ? -4.155 -9.195 4.959 1.00 88.00 95 ALA A N 1
ATOM 691 C CA . ALA A 1 95 ? -4.712 -10.474 5.418 1.00 88.00 95 ALA A CA 1
ATOM 692 C C . ALA A 1 95 ? -4.347 -10.775 6.883 1.00 88.00 95 ALA A C 1
ATOM 694 O O . ALA A 1 95 ? -5.261 -11.160 7.648 1.00 88.00 95 ALA A O 1
#

Mean predicted aligned error: 4.77 Å

pLDDT: mean 89.37, std 12.9, range [42.19, 98.56]

Nearest PDB structures (foldseek):
  6wyo-assembly1_A  TM=9.091E-01  e=3.125E-06  Danio rerio
  5eef-assembly1_A  TM=9.131E-01  e=5.986E-06  Danio rerio
  6uhv-assembly1_A  TM=8.725E-01  e=1.693E-05  Danio rerio
  7kus-assembly1_A  TM=8.732E-01  e=1.807E-05  Danio rerio
  6uim-assembly1_A  TM=8.724E-01  e=2.195E-05  Danio rerio

Radius of gyration: 14.45 Å; Cα contacts (8 Å, |Δi|>4): 129; chains: 1; bounding box: 28×32×41 Å

Sequence (95 aa):
MYVHDLLAAVDAAAADEEGGGADGWRPDLLLISAGFDSLAGDPLGGFTLEPEDMAFWTTALRERSGSVPIVALLEGGYRLDLLAAGVRAVVRALA

Foldseek 3Di:
DVLVVVVVVVVVVQAAPDDPDPGGDQDLAAEAADALCQDDPNPPNPHHDALLSLLVNLLVVCVVNPPRYYDYDYDHDRPVVRVVSNVVSNVVSND

Solvent-accessible surface area (backbone atoms only — not comparable to full-atom values): 5465 Å² total; per-residue (Å²): 116,69,73,60,56,54,53,51,51,51,53,51,68,34,47,51,90,85,56,101,54,101,64,51,59,78,66,83,57,48,79,41,83,44,51,41,20,46,28,54,81,21,89,82,52,78,38,80,39,52,42,66,54,44,23,50,51,40,36,57,48,50,67,71,44,64,88,40,51,74,47,76,43,84,67,53,43,79,33,65,72,56,30,54,46,29,53,52,26,34,55,61,39,73,106